Protein AF-A0A0H5H782-F1 (afdb_monomer_lite)

Foldseek 3Di:
DDDDPDPPDDPPDPVVVVVVVVVLLVQQLVLVCVPPVPPDDDPVVVVCVPVDPPPCPPGHHDDPVSNVVVSVVVVVVVVVVVVVVVVVVVVVVVVVVVVVVDCPVVDDDPPVPPPPPDD

InterPro domains:
  IPR010534 Bacteriophage 933W, GpQ [PF06530] (20-79)

pLDDT: mean 76.68, std 16.88, range [41.66, 97.19]

Organism: Yersinia enterocolitica (NCBI:txid630)

Sequence (119 aa):
MSSINGNAAGSHSQKSQSLRDIQLVLARWGVWARYSSGLDYSSIAAGFKGLLVDTSKSKVSCCDDDGLVVDGGVARQLESERRLRYEAEDRLKRFTLATASDNCAASRMPESGIDILRE

Radius of gyration: 27.62 Å; chains: 1; bounding box: 59×52×75 Å

Structure (mmCIF, N/CA/C/O backbone):
data_AF-A0A0H5H782-F1
#
_entry.id   AF-A0A0H5H782-F1
#
loop_
_atom_site.group_PDB
_atom_site.id
_atom_site.type_symbol
_atom_site.label_atom_id
_atom_site.label_alt_id
_atom_site.label_comp_id
_atom_site.label_asym_id
_atom_site.label_entity_id
_atom_site.label_seq_id
_atom_site.pdbx_PDB_ins_code
_atom_site.Cartn_x
_atom_site.Cartn_y
_atom_site.Cartn_z
_atom_site.occupancy
_atom_site.B_iso_or_equiv
_atom_site.auth_seq_id
_atom_site.auth_comp_id
_atom_site.auth_asym_id
_atom_site.auth_atom_id
_atom_site.pdbx_PDB_model_num
ATOM 1 N N . MET A 1 1 ? -31.259 -39.116 -37.380 1.00 41.66 1 MET A N 1
ATOM 2 C CA . MET A 1 1 ? -30.075 -39.538 -36.603 1.00 41.66 1 MET A CA 1
ATOM 3 C C . MET A 1 1 ? -29.514 -38.292 -35.946 1.00 41.66 1 MET A C 1
ATOM 5 O O . MET A 1 1 ? -29.137 -37.355 -36.631 1.00 41.66 1 MET A O 1
ATOM 9 N N . SER A 1 2 ? -29.647 -38.242 -34.630 1.00 41.91 2 SER A N 1
ATOM 10 C CA . SER A 1 2 ? -29.266 -37.169 -33.715 1.00 41.91 2 SER A CA 1
ATOM 11 C C . SER A 1 2 ? -27.750 -37.042 -33.570 1.00 41.91 2 SER A C 1
ATOM 13 O O . SER A 1 2 ? -27.104 -38.062 -33.367 1.00 41.91 2 SER A O 1
ATOM 15 N N . SER A 1 3 ? -27.224 -35.814 -33.549 1.00 46.09 3 SER A N 1
ATOM 16 C CA . SER A 1 3 ? -26.013 -35.485 -32.783 1.00 46.09 3 SER A CA 1
ATOM 17 C C . SER A 1 3 ? -26.064 -34.033 -32.317 1.00 46.09 3 SER A C 1
ATOM 19 O O . SER A 1 3 ? -25.907 -33.091 -33.089 1.00 46.09 3 SER A O 1
ATOM 21 N N . ILE A 1 4 ? -26.335 -33.892 -31.024 1.00 54.19 4 ILE A N 1
ATOM 22 C CA . ILE A 1 4 ? -26.227 -32.672 -30.234 1.00 54.19 4 ILE A CA 1
ATOM 23 C C . ILE A 1 4 ? -24.743 -32.531 -29.884 1.00 54.19 4 ILE A C 1
ATOM 25 O O . ILE A 1 4 ? -24.232 -33.328 -29.103 1.00 54.19 4 ILE A O 1
ATOM 29 N N . ASN A 1 5 ? -24.049 -31.535 -30.434 1.00 51.38 5 ASN A N 1
ATOM 30 C CA . ASN A 1 5 ? -22.726 -31.155 -29.935 1.00 51.38 5 ASN A CA 1
ATOM 31 C C . ASN A 1 5 ? -22.906 -30.081 -28.860 1.00 51.38 5 ASN A C 1
ATOM 33 O O . ASN A 1 5 ? -22.938 -28.885 -29.143 1.00 51.38 5 ASN A O 1
ATOM 37 N N . GLY A 1 6 ? -23.071 -30.534 -27.619 1.00 46.12 6 GLY A N 1
ATOM 38 C CA . GLY A 1 6 ? -22.984 -29.685 -26.440 1.00 46.12 6 GLY A CA 1
ATOM 39 C C . GLY A 1 6 ? -21.524 -29.474 -26.056 1.00 46.12 6 GLY A C 1
ATOM 40 O O . GLY A 1 6 ? -20.916 -30.354 -25.455 1.00 46.12 6 GLY A O 1
ATOM 41 N N . ASN A 1 7 ? -20.970 -28.299 -26.352 1.00 50.66 7 ASN A N 1
ATOM 42 C CA . ASN A 1 7 ? -19.732 -27.848 -25.718 1.00 50.66 7 ASN A CA 1
ATOM 43 C C . ASN A 1 7 ? -20.088 -27.146 -24.403 1.00 50.66 7 ASN A C 1
ATOM 45 O O . ASN A 1 7 ? -20.262 -25.930 -24.355 1.00 50.66 7 ASN A O 1
ATOM 49 N N . ALA A 1 8 ? -20.205 -27.926 -23.328 1.00 49.62 8 ALA A N 1
ATOM 50 C CA . ALA A 1 8 ? -20.192 -27.403 -21.969 1.00 49.62 8 ALA A CA 1
ATOM 51 C C . ALA A 1 8 ? -18.744 -27.034 -21.604 1.00 49.62 8 ALA A C 1
ATOM 53 O O . ALA A 1 8 ? -17.969 -27.867 -21.137 1.00 49.62 8 ALA A O 1
ATOM 54 N N . ALA A 1 9 ? -18.358 -25.785 -21.868 1.00 51.41 9 ALA A N 1
ATOM 55 C CA . ALA A 1 9 ? -17.116 -25.223 -21.350 1.00 51.41 9 ALA A CA 1
ATOM 56 C C . ALA A 1 9 ? -17.236 -25.089 -19.822 1.00 51.41 9 ALA A C 1
ATOM 58 O O . ALA A 1 9 ? -18.114 -24.394 -19.312 1.00 51.41 9 ALA A O 1
ATOM 59 N N . GLY A 1 10 ? -16.380 -25.815 -19.102 1.00 47.62 10 GLY A N 1
ATOM 60 C CA . GLY A 1 10 ? -16.399 -25.923 -17.648 1.00 47.62 10 GLY A CA 1
ATOM 61 C C . GLY A 1 10 ? -16.199 -24.585 -16.936 1.00 47.62 10 GLY A C 1
ATOM 62 O O . GLY A 1 10 ? -15.195 -23.903 -17.114 1.00 47.62 10 GLY A O 1
ATOM 63 N N . SER A 1 11 ? -17.140 -24.252 -16.055 1.00 54.78 11 SER A N 1
ATOM 64 C CA . SER A 1 11 ? -17.117 -23.102 -15.148 1.00 54.78 11 SER A CA 1
ATOM 65 C C . SER A 1 11 ? -16.385 -23.411 -13.831 1.00 54.78 11 SER A C 1
ATOM 67 O O . SER A 1 11 ? -16.859 -23.089 -12.739 1.00 54.78 11 SER A O 1
ATOM 69 N N . HIS A 1 12 ? -15.232 -24.071 -13.902 1.00 51.00 12 HIS A N 1
ATOM 70 C CA . HIS A 1 12 ? -14.394 -24.346 -12.737 1.00 51.00 12 HIS A CA 1
ATOM 71 C C . HIS A 1 12 ? -13.004 -23.756 -12.975 1.00 51.00 12 HIS A C 1
ATOM 73 O O . HIS A 1 12 ? -12.339 -24.143 -13.926 1.00 51.00 12 HIS A O 1
ATOM 79 N N . SER A 1 13 ? -12.583 -22.835 -12.091 1.00 57.34 13 SER A N 1
ATOM 80 C CA . SER A 1 13 ? -11.220 -22.270 -11.949 1.00 57.34 13 SER A CA 1
ATOM 81 C C . SER A 1 13 ? -11.028 -20.760 -12.214 1.00 57.34 13 SER A C 1
ATOM 83 O O . SER A 1 13 ? -9.902 -20.325 -12.430 1.00 57.34 13 SER A O 1
ATOM 85 N N . GLN A 1 14 ? -12.057 -19.909 -12.110 1.00 55.44 14 GLN A N 1
ATOM 86 C CA . GLN A 1 14 ? -11.849 -18.443 -12.174 1.00 55.44 14 GLN A CA 1
ATOM 87 C C . GLN A 1 14 ? -11.222 -17.848 -10.891 1.00 55.44 14 GLN A C 1
ATOM 89 O O . GLN A 1 14 ? -10.476 -16.874 -10.954 1.00 55.44 14 GLN A O 1
ATOM 94 N N . LYS A 1 15 ? -11.472 -18.443 -9.712 1.00 60.50 15 LYS A N 1
ATOM 95 C CA . LYS A 1 15 ? -11.020 -17.903 -8.409 1.00 60.50 15 LYS A CA 1
ATOM 96 C C . LYS A 1 15 ? -9.513 -18.070 -8.147 1.00 60.50 15 LYS A C 1
ATOM 98 O O . LYS A 1 15 ? -8.935 -17.307 -7.384 1.00 60.50 15 LYS A O 1
ATOM 103 N N . SER A 1 16 ? -8.875 -19.073 -8.750 1.00 61.72 16 SER A N 1
ATOM 104 C CA . SER A 1 16 ? -7.419 -19.279 -8.670 1.00 61.72 16 SER A CA 1
ATOM 105 C C . SER A 1 16 ? -6.664 -18.455 -9.714 1.00 61.72 16 SER A C 1
ATOM 107 O O . SER A 1 16 ? -5.543 -18.026 -9.448 1.00 61.72 16 SER A O 1
ATOM 109 N N . GLN A 1 17 ? -7.286 -18.195 -10.870 1.00 70.00 17 GLN A N 1
ATOM 110 C CA . GLN A 1 17 ? -6.749 -17.303 -11.898 1.00 70.00 17 GLN A CA 1
ATOM 111 C C . GLN A 1 17 ? -6.668 -15.864 -11.375 1.00 70.00 17 GLN A C 1
ATOM 113 O O . GLN A 1 17 ? -5.590 -15.284 -11.406 1.00 70.00 17 GLN A O 1
ATOM 118 N N . SER A 1 18 ? -7.718 -15.352 -10.723 1.00 72.25 18 SER A N 1
ATOM 119 C CA . SER A 1 18 ? -7.710 -13.982 -10.183 1.00 72.25 18 SER A CA 1
ATOM 120 C C . SER A 1 18 ? -6.610 -13.720 -9.142 1.00 72.25 18 SER A C 1
ATOM 122 O O . SER A 1 18 ? -6.023 -12.639 -9.118 1.00 72.25 18 SER A O 1
ATOM 124 N N . LEU A 1 19 ? -6.281 -14.712 -8.304 1.00 76.25 19 LEU A N 1
ATOM 125 C CA . LEU A 1 19 ? -5.180 -14.611 -7.338 1.00 76.25 19 LEU A CA 1
ATOM 126 C C . LEU A 1 19 ? -3.798 -14.664 -8.007 1.00 76.25 19 LEU A C 1
ATOM 128 O O . LEU A 1 19 ? -2.865 -14.007 -7.548 1.00 76.25 19 LEU A O 1
ATOM 132 N N . ARG A 1 20 ? -3.657 -15.421 -9.098 1.00 85.19 20 ARG A N 1
ATOM 133 C CA . ARG A 1 20 ? -2.423 -15.463 -9.900 1.00 85.19 20 ARG A CA 1
ATOM 134 C C . ARG A 1 20 ? -2.227 -14.166 -10.687 1.00 85.19 20 ARG A C 1
ATOM 136 O O . ARG A 1 20 ? -1.096 -13.700 -10.810 1.00 85.19 20 ARG A O 1
ATOM 143 N N . ASP A 1 21 ? -3.318 -13.562 -11.142 1.00 89.62 21 ASP A N 1
ATOM 144 C CA . ASP A 1 21 ? -3.304 -12.313 -11.899 1.00 89.62 21 ASP A CA 1
ATOM 145 C C . ASP A 1 21 ? -2.926 -11.125 -11.0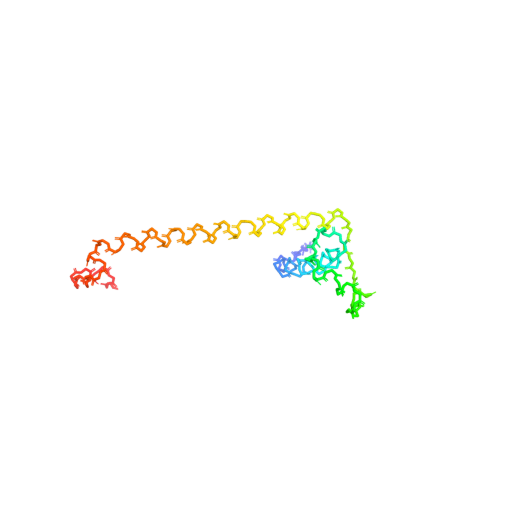10 1.00 89.62 21 ASP A C 1
ATOM 147 O O . ASP A 1 21 ? -2.040 -10.352 -11.372 1.00 89.62 21 ASP A O 1
ATOM 151 N N . ILE A 1 22 ? -3.494 -11.014 -9.799 1.00 92.50 22 ILE A N 1
ATOM 152 C CA . ILE A 1 22 ? -3.107 -9.937 -8.871 1.00 92.50 22 ILE A CA 1
ATOM 153 C C . ILE A 1 22 ? -1.645 -10.063 -8.434 1.00 92.50 22 ILE A C 1
ATOM 155 O O . ILE A 1 22 ? -0.946 -9.057 -8.345 1.00 92.50 22 ILE A O 1
ATOM 159 N N . GLN A 1 23 ? -1.143 -11.284 -8.217 1.00 93.12 23 GLN A N 1
ATOM 160 C CA . GLN A 1 23 ? 0.272 -11.505 -7.908 1.00 93.12 23 GLN A CA 1
ATOM 161 C C . GLN A 1 23 ? 1.177 -10.991 -9.032 1.00 93.12 23 GLN A C 1
ATOM 163 O O . GLN A 1 23 ? 2.194 -10.354 -8.759 1.00 93.12 23 GLN A O 1
ATOM 168 N N . LEU A 1 24 ? 0.798 -11.231 -10.289 1.00 92.88 24 LEU A N 1
ATOM 169 C CA . LEU A 1 24 ? 1.534 -10.738 -11.448 1.00 92.88 24 LEU A CA 1
ATOM 170 C C . LEU A 1 24 ? 1.467 -9.210 -11.567 1.00 92.88 24 LEU A C 1
ATOM 172 O O . LEU A 1 24 ? 2.495 -8.576 -11.805 1.00 92.88 24 LEU A O 1
ATOM 176 N N . VAL A 1 25 ? 0.283 -8.622 -11.381 1.00 94.38 25 VAL A N 1
ATOM 177 C CA . VAL A 1 25 ? 0.083 -7.164 -11.403 1.00 94.38 25 VAL A CA 1
ATOM 178 C C . VAL A 1 25 ? 0.941 -6.496 -10.332 1.00 94.38 25 VAL A C 1
ATOM 180 O O . VAL A 1 25 ? 1.705 -5.587 -10.644 1.00 94.38 25 VAL A O 1
ATOM 183 N N . LEU A 1 26 ? 0.904 -6.998 -9.096 1.00 94.38 26 LEU A N 1
ATOM 184 C CA . LEU A 1 26 ? 1.708 -6.471 -7.992 1.00 94.38 26 LEU A CA 1
ATOM 185 C C . LEU A 1 26 ? 3.211 -6.674 -8.213 1.00 94.38 26 LEU A C 1
ATOM 187 O O . LEU A 1 26 ? 4.001 -5.803 -7.853 1.00 94.38 26 LEU A O 1
ATOM 191 N N . ALA A 1 27 ? 3.624 -7.781 -8.838 1.00 92.62 27 ALA A N 1
ATOM 192 C CA . ALA A 1 27 ? 5.025 -8.007 -9.181 1.00 92.62 27 ALA A CA 1
ATOM 193 C C . ALA A 1 27 ? 5.542 -6.982 -10.205 1.00 92.62 27 ALA A C 1
ATOM 195 O O . ALA A 1 27 ? 6.640 -6.456 -10.033 1.00 92.62 27 ALA A O 1
ATOM 196 N N . ARG A 1 28 ? 4.753 -6.672 -11.244 1.00 93.56 28 ARG A N 1
ATOM 197 C CA . ARG A 1 28 ? 5.103 -5.662 -12.260 1.00 93.56 28 ARG A CA 1
ATOM 198 C C . ARG A 1 28 ? 5.052 -4.243 -11.700 1.00 93.56 28 ARG A C 1
ATOM 200 O O . ARG A 1 28 ? 5.974 -3.464 -11.939 1.00 93.56 28 ARG A O 1
ATOM 207 N N . TRP A 1 29 ? 4.024 -3.940 -10.907 1.00 94.81 29 TRP A N 1
ATOM 208 C CA . TRP A 1 29 ? 3.891 -2.663 -10.210 1.00 94.81 29 TRP A CA 1
ATOM 209 C C . TRP A 1 29 ? 5.054 -2.418 -9.245 1.00 94.81 29 TRP A C 1
ATOM 211 O O . TRP A 1 29 ? 5.592 -1.322 -9.216 1.00 94.81 29 TRP A O 1
ATOM 221 N N . GLY A 1 30 ? 5.527 -3.436 -8.519 1.00 91.56 30 GLY A N 1
ATOM 222 C CA . GLY A 1 30 ? 6.674 -3.288 -7.618 1.00 91.56 30 GLY A CA 1
ATOM 223 C C . GLY A 1 30 ? 7.981 -2.905 -8.327 1.00 91.56 30 GLY A C 1
ATOM 224 O O . GLY A 1 30 ? 8.807 -2.197 -7.750 1.00 91.56 30 GLY A O 1
ATOM 225 N N . VAL A 1 31 ? 8.173 -3.337 -9.581 1.00 91.81 31 VAL A N 1
ATOM 226 C CA . VAL A 1 31 ? 9.310 -2.895 -10.410 1.00 91.81 31 VAL A CA 1
ATOM 227 C C . VAL A 1 31 ? 9.119 -1.442 -10.841 1.00 91.81 31 VAL A C 1
ATOM 229 O O . VAL A 1 31 ? 10.055 -0.659 -10.713 1.00 91.81 31 VAL A O 1
ATOM 232 N N . TRP A 1 32 ? 7.916 -1.077 -11.290 1.00 92.19 32 TRP A N 1
ATOM 233 C CA . TRP A 1 32 ? 7.575 0.290 -11.694 1.00 92.19 32 TRP A CA 1
ATOM 234 C C . TRP A 1 32 ? 7.720 1.295 -10.541 1.00 92.19 32 TRP A C 1
ATOM 236 O O . TRP A 1 32 ? 8.399 2.315 -10.664 1.00 92.19 32 TRP A O 1
ATOM 246 N N . ALA A 1 33 ? 7.155 0.966 -9.378 1.00 90.69 33 ALA A N 1
ATOM 247 C CA . ALA A 1 33 ? 7.081 1.848 -8.221 1.00 90.69 33 ALA A CA 1
ATOM 248 C C . ALA A 1 33 ? 8.465 2.290 -7.727 1.00 90.69 33 ALA A C 1
ATOM 250 O O . ALA A 1 33 ? 8.661 3.448 -7.378 1.00 90.69 33 ALA A O 1
ATOM 251 N N . ARG A 1 34 ? 9.475 1.413 -7.798 1.00 83.31 34 ARG A N 1
ATOM 252 C CA . ARG A 1 34 ? 10.864 1.752 -7.439 1.00 83.31 34 ARG A CA 1
ATOM 253 C C . ARG A 1 34 ? 11.384 3.016 -8.136 1.00 83.31 34 ARG A C 1
ATOM 255 O O . ARG A 1 34 ? 12.210 3.722 -7.558 1.00 83.31 34 ARG A O 1
ATOM 262 N N . TYR A 1 35 ? 10.970 3.247 -9.379 1.00 80.25 35 TYR A N 1
ATOM 263 C CA . TYR A 1 35 ? 11.482 4.337 -10.208 1.00 80.25 35 TYR A CA 1
ATOM 264 C C . TYR A 1 35 ? 10.474 5.476 -10.367 1.00 80.25 35 TYR A C 1
ATOM 266 O O . TYR A 1 35 ? 10.900 6.618 -10.527 1.00 80.25 35 TYR A O 1
ATOM 274 N N . SER A 1 36 ? 9.176 5.174 -10.280 1.00 79.94 36 SER A N 1
ATOM 275 C CA . SER A 1 36 ? 8.119 6.085 -10.726 1.00 79.94 36 SER A CA 1
ATOM 276 C C . SER A 1 36 ? 7.058 6.423 -9.674 1.00 79.94 36 SER A C 1
ATOM 278 O O . SER A 1 36 ? 6.299 7.360 -9.897 1.00 79.94 36 SER A O 1
ATOM 280 N N . SER A 1 37 ? 6.991 5.751 -8.513 1.00 73.12 37 SER A N 1
ATOM 281 C CA . SER A 1 37 ? 5.910 6.007 -7.536 1.00 73.12 37 SER A CA 1
ATOM 282 C C . SER A 1 37 ? 6.079 7.291 -6.713 1.00 73.12 37 SER A C 1
ATOM 284 O O . SER A 1 37 ? 5.321 7.514 -5.775 1.00 73.12 37 SER A O 1
ATOM 286 N N . GLY A 1 38 ? 7.102 8.112 -6.987 1.00 71.12 38 GLY A N 1
ATOM 287 C CA . GLY A 1 38 ? 7.345 9.352 -6.238 1.00 71.12 38 GLY A CA 1
ATOM 288 C C . GLY A 1 38 ? 7.585 9.137 -4.738 1.00 71.12 38 GLY A C 1
ATOM 289 O O . GLY A 1 38 ? 7.382 10.052 -3.946 1.00 71.12 38 GLY A O 1
ATOM 290 N N . LEU A 1 39 ? 7.983 7.924 -4.328 1.00 67.88 39 LEU A N 1
ATOM 291 C CA . LEU A 1 39 ? 8.359 7.642 -2.946 1.00 67.88 39 LEU A CA 1
ATOM 292 C C . LEU A 1 39 ? 9.687 8.339 -2.654 1.00 67.88 39 LEU A C 1
ATOM 294 O O . LEU A 1 39 ? 10.767 7.815 -2.943 1.00 67.88 39 LEU A O 1
ATOM 298 N N . ASP A 1 40 ? 9.593 9.527 -2.072 1.00 66.12 40 ASP A N 1
ATOM 299 C CA . ASP A 1 40 ? 10.748 10.242 -1.557 1.00 66.12 40 ASP A CA 1
ATOM 300 C C . ASP A 1 40 ? 11.310 9.465 -0.363 1.00 66.12 40 ASP A C 1
ATOM 302 O O . ASP A 1 40 ? 10.769 9.460 0.747 1.00 66.12 40 ASP A O 1
ATOM 306 N N . TYR A 1 41 ? 12.408 8.749 -0.601 1.00 64.69 41 TYR A N 1
ATOM 307 C CA . TYR A 1 41 ? 13.205 8.173 0.472 1.00 64.69 41 TYR A CA 1
ATOM 308 C C . TYR A 1 41 ? 13.674 9.300 1.397 1.00 64.69 41 TYR A C 1
ATOM 310 O O . TYR A 1 41 ? 14.054 10.377 0.933 1.00 64.69 41 TYR A O 1
ATOM 318 N N . SER A 1 42 ? 13.705 9.046 2.709 1.00 73.19 42 SER A N 1
ATOM 319 C CA . SER A 1 42 ? 14.339 9.981 3.641 1.00 73.19 42 SER A CA 1
ATOM 320 C C . SER A 1 42 ? 15.763 10.303 3.170 1.00 73.19 42 SER A C 1
ATOM 322 O O . SER A 1 42 ? 16.423 9.470 2.544 1.00 73.19 42 SER A O 1
ATOM 324 N N . SER A 1 43 ? 16.266 11.499 3.475 1.00 73.75 43 SER A N 1
ATOM 325 C CA . SER A 1 43 ? 17.595 11.948 3.026 1.00 73.75 43 SER A CA 1
ATOM 326 C C . SER A 1 43 ? 18.717 10.955 3.367 1.00 73.75 43 SER A C 1
ATOM 328 O O . SER A 1 43 ? 19.627 10.744 2.568 1.00 73.75 43 SER A O 1
ATOM 330 N N . ILE A 1 44 ? 18.609 10.279 4.514 1.00 75.81 44 ILE A N 1
ATOM 331 C CA . ILE A 1 44 ? 19.526 9.216 4.945 1.00 75.81 44 ILE A CA 1
ATOM 332 C C . ILE A 1 44 ? 19.444 8.001 4.007 1.00 75.81 44 ILE A C 1
ATOM 334 O O . ILE A 1 44 ? 20.473 7.460 3.611 1.00 75.81 44 ILE A O 1
ATOM 338 N N . ALA A 1 45 ? 18.239 7.583 3.613 1.00 70.50 45 ALA A N 1
ATOM 339 C CA . ALA A 1 45 ? 18.031 6.457 2.705 1.00 70.50 45 ALA A CA 1
ATOM 340 C C . ALA A 1 45 ? 18.416 6.784 1.247 1.00 70.50 45 ALA A C 1
ATOM 342 O O . ALA A 1 45 ? 18.887 5.901 0.528 1.00 70.50 45 ALA A O 1
ATOM 343 N N . ALA A 1 46 ? 18.305 8.047 0.821 1.00 69.88 46 ALA A N 1
ATOM 344 C CA . ALA A 1 46 ? 18.743 8.488 -0.504 1.00 69.88 46 ALA A CA 1
ATOM 345 C C . ALA A 1 46 ? 20.257 8.286 -0.729 1.00 69.88 46 ALA A C 1
ATOM 347 O O . ALA A 1 46 ? 20.666 7.942 -1.837 1.00 69.88 46 ALA A O 1
ATOM 348 N N . GLY A 1 47 ? 21.080 8.401 0.324 1.00 71.19 47 GLY A N 1
ATOM 349 C CA . GLY A 1 47 ? 22.531 8.163 0.270 1.00 71.19 47 GLY A CA 1
ATOM 350 C C . GLY A 1 47 ? 22.943 6.718 -0.053 1.00 71.19 47 GLY A C 1
ATOM 351 O O . GLY A 1 47 ? 24.089 6.479 -0.424 1.00 71.19 47 GLY A O 1
ATOM 352 N N . PHE A 1 48 ? 22.018 5.755 0.029 1.00 73.12 48 PHE A N 1
ATOM 353 C CA . PHE A 1 48 ? 22.257 4.348 -0.325 1.00 73.12 48 PHE A CA 1
ATOM 354 C C . PHE A 1 48 ? 21.765 3.982 -1.738 1.00 73.12 48 PHE A C 1
ATOM 356 O O . PHE A 1 48 ? 21.916 2.831 -2.166 1.00 73.12 48 PHE A O 1
ATOM 363 N N . LYS A 1 49 ? 21.192 4.940 -2.487 1.00 68.38 49 LYS A N 1
ATOM 364 C CA . LYS A 1 49 ? 20.653 4.748 -3.844 1.00 68.38 49 LYS A CA 1
ATOM 365 C C . LYS A 1 49 ? 21.793 4.488 -4.841 1.00 68.38 49 LYS A C 1
ATOM 367 O O . LYS A 1 49 ? 22.322 5.406 -5.453 1.00 68.38 49 LYS A O 1
ATOM 372 N N . GLY A 1 50 ? 22.180 3.219 -4.982 1.00 68.94 50 GLY A N 1
ATOM 373 C CA . GLY A 1 50 ? 23.234 2.758 -5.899 1.00 68.94 50 GLY A CA 1
ATOM 374 C C . GLY A 1 50 ? 24.250 1.790 -5.285 1.00 68.94 50 GLY A C 1
ATOM 375 O O . GLY A 1 50 ? 25.008 1.172 -6.026 1.00 68.94 50 GLY A O 1
ATOM 376 N N . LEU A 1 51 ? 24.248 1.613 -3.957 1.00 77.62 51 LEU A N 1
ATOM 377 C CA . LEU A 1 51 ? 25.125 0.645 -3.278 1.00 77.62 51 LEU A CA 1
ATOM 378 C C . LEU A 1 51 ? 24.587 -0.791 -3.334 1.00 77.62 51 LEU A C 1
ATOM 380 O O . LEU A 1 51 ? 25.352 -1.750 -3.266 1.00 77.62 51 LEU A O 1
ATOM 384 N N . LEU A 1 52 ? 23.269 -0.952 -3.458 1.00 74.44 52 LEU A N 1
ATOM 385 C CA . LEU A 1 52 ? 22.645 -2.262 -3.599 1.00 74.44 52 LEU A CA 1
ATOM 386 C C . LEU A 1 52 ? 22.667 -2.691 -5.066 1.00 74.44 52 LEU A C 1
ATOM 388 O O . LEU A 1 52 ? 22.244 -1.940 -5.946 1.00 74.44 52 LEU A O 1
ATOM 392 N N . VAL A 1 53 ? 23.130 -3.918 -5.321 1.00 74.25 53 VAL A N 1
ATOM 393 C CA . VAL A 1 53 ? 23.096 -4.525 -6.657 1.00 74.25 53 VAL A CA 1
ATOM 394 C C . VAL A 1 53 ? 21.664 -4.501 -7.179 1.00 74.25 53 VAL A C 1
ATOM 396 O O . VAL A 1 53 ? 20.744 -5.010 -6.533 1.00 74.25 53 VAL A O 1
ATOM 399 N N . ASP A 1 54 ? 21.479 -3.942 -8.373 1.00 69.88 54 ASP A N 1
ATOM 400 C CA . ASP A 1 54 ? 20.181 -3.960 -9.026 1.00 69.88 54 ASP A CA 1
ATOM 401 C C . ASP A 1 54 ? 19.839 -5.380 -9.498 1.00 69.88 54 ASP A C 1
ATOM 403 O O . ASP A 1 54 ? 20.248 -5.840 -10.565 1.00 69.88 54 ASP A O 1
ATOM 407 N N . THR A 1 55 ? 19.067 -6.083 -8.674 1.00 69.50 55 THR A N 1
ATOM 408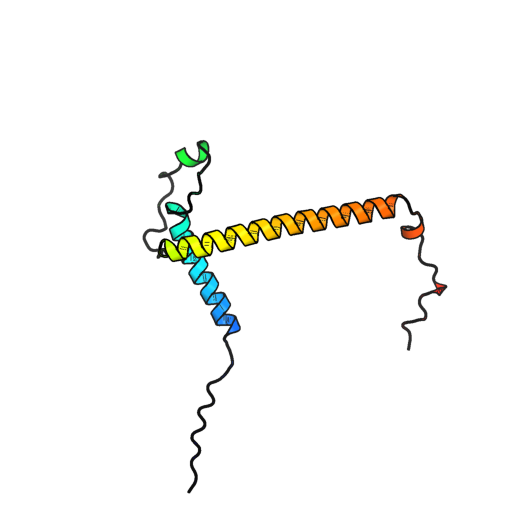 C CA . THR A 1 55 ? 18.542 -7.427 -8.950 1.00 69.50 55 THR A CA 1
ATOM 409 C C . THR A 1 55 ? 17.298 -7.411 -9.850 1.00 69.50 55 THR A C 1
ATOM 411 O O . THR A 1 55 ? 16.647 -8.448 -10.027 1.00 69.50 55 THR A O 1
ATOM 414 N N . SER A 1 56 ? 16.912 -6.246 -10.387 1.00 63.53 56 SER A N 1
ATOM 415 C CA . SER A 1 56 ? 15.703 -6.078 -11.203 1.00 63.53 56 SER A CA 1
ATOM 416 C C . SER A 1 56 ? 15.947 -6.078 -12.711 1.00 63.53 56 SER A C 1
ATOM 418 O O . SER A 1 56 ? 14.974 -6.122 -13.453 1.00 63.53 56 SER A O 1
ATOM 420 N N . LYS A 1 57 ? 17.204 -6.163 -13.175 1.00 64.19 57 LYS A N 1
ATOM 421 C CA . LYS A 1 57 ? 17.568 -6.172 -14.610 1.00 64.19 57 LYS A CA 1
ATOM 422 C C . LYS A 1 57 ? 16.837 -7.220 -15.470 1.00 64.19 57 LYS A C 1
ATOM 424 O O . LYS A 1 57 ? 16.841 -7.100 -16.687 1.00 64.19 57 LYS A O 1
ATOM 429 N N . SER A 1 58 ? 16.227 -8.241 -14.863 1.00 69.00 58 SER A N 1
ATOM 430 C CA . SER A 1 58 ? 15.428 -9.271 -15.542 1.00 69.00 58 SER A CA 1
ATOM 431 C C . SER A 1 58 ? 13.923 -9.236 -15.235 1.00 69.00 58 SER A C 1
ATOM 433 O O . SER A 1 58 ? 13.180 -10.049 -15.781 1.00 69.00 58 SER A O 1
ATOM 435 N N . LYS A 1 59 ? 13.448 -8.343 -14.354 1.00 80.75 59 LYS A N 1
ATOM 436 C CA . LYS A 1 59 ? 12.033 -8.268 -13.959 1.00 80.75 59 LYS A CA 1
ATOM 437 C C . LYS A 1 59 ? 11.302 -7.218 -14.799 1.00 80.75 59 LYS A C 1
ATOM 439 O O . LYS A 1 59 ? 11.787 -6.107 -14.971 1.00 80.75 59 LYS A O 1
ATOM 444 N N . VAL A 1 60 ? 10.126 -7.575 -15.311 1.00 88.75 60 VAL A N 1
ATOM 445 C CA . VAL A 1 60 ? 9.318 -6.716 -16.192 1.00 88.75 60 VAL A CA 1
ATOM 446 C C . VAL A 1 60 ? 8.507 -5.712 -15.366 1.00 88.75 60 VAL A C 1
ATOM 448 O O . VAL A 1 60 ? 7.805 -6.112 -14.439 1.00 88.75 60 VAL A O 1
ATOM 451 N N . SER A 1 61 ? 8.586 -4.431 -15.730 1.00 92.00 61 SER A N 1
ATOM 452 C CA . SER A 1 61 ? 7.752 -3.340 -15.199 1.00 92.00 61 SER A CA 1
ATOM 453 C C . SER A 1 61 ? 6.412 -3.240 -15.937 1.00 92.00 61 SER A C 1
ATOM 455 O O . SER A 1 61 ? 6.311 -3.658 -17.091 1.00 92.00 61 SER A O 1
ATOM 457 N N . CYS A 1 62 ? 5.389 -2.661 -15.301 1.00 92.38 62 CYS A N 1
ATOM 458 C CA . CYS A 1 62 ? 4.214 -2.135 -16.011 1.00 92.38 62 CYS A CA 1
ATOM 459 C C . CYS A 1 62 ? 4.505 -0.744 -16.613 1.00 92.38 62 CYS A C 1
ATOM 461 O O . CYS A 1 62 ? 5.580 -0.183 -16.370 1.00 92.38 62 CYS A O 1
ATOM 463 N N . CYS A 1 63 ? 3.575 -0.219 -17.421 1.00 93.94 63 CYS A N 1
ATOM 464 C CA . CYS A 1 63 ? 3.627 1.158 -17.922 1.00 93.94 63 CYS A CA 1
ATOM 465 C C . CYS A 1 63 ? 3.189 2.165 -16.843 1.00 93.94 63 CYS A C 1
ATOM 467 O O . CYS A 1 63 ? 2.693 1.768 -15.786 1.00 93.94 63 CYS A O 1
ATOM 469 N N . ASP A 1 64 ? 3.364 3.459 -17.121 1.00 93.00 64 ASP A N 1
ATOM 470 C CA . ASP A 1 64 ? 3.038 4.537 -16.179 1.00 93.00 64 ASP A CA 1
ATOM 471 C C . ASP A 1 64 ? 1.544 4.617 -15.853 1.00 93.00 64 ASP A C 1
ATOM 473 O O . ASP A 1 64 ? 1.192 4.723 -14.681 1.00 93.00 64 ASP A O 1
ATOM 477 N N . ASP A 1 65 ? 0.668 4.486 -16.852 1.00 95.44 65 ASP A N 1
ATOM 478 C CA . ASP A 1 65 ? -0.785 4.529 -16.640 1.00 95.44 65 ASP A CA 1
ATOM 479 C C . ASP A 1 65 ? -1.258 3.385 -15.725 1.00 95.44 65 ASP A C 1
ATOM 481 O O . ASP A 1 65 ? -1.937 3.621 -14.723 1.00 95.44 65 ASP A O 1
ATOM 485 N N . ASP A 1 66 ? -0.837 2.147 -16.015 1.00 94.31 66 ASP A N 1
ATOM 486 C CA . ASP A 1 66 ? -1.126 0.978 -15.172 1.00 94.31 66 ASP A CA 1
ATOM 487 C C . ASP A 1 66 ? -0.521 1.143 -13.770 1.00 94.31 66 ASP A C 1
ATOM 489 O O . ASP A 1 66 ? -1.141 0.796 -12.760 1.00 94.31 66 ASP A O 1
ATOM 493 N N . GLY A 1 67 ? 0.695 1.689 -13.712 1.00 93.38 67 GLY A N 1
ATOM 494 C CA . GLY A 1 67 ? 1.425 1.961 -12.484 1.00 93.38 67 GLY A CA 1
ATOM 495 C C . GLY A 1 67 ? 0.656 2.891 -11.550 1.00 93.38 67 GLY A C 1
ATOM 496 O O . GLY A 1 67 ? 0.440 2.552 -10.385 1.00 93.38 67 GLY A O 1
ATOM 497 N N . LEU A 1 68 ? 0.174 4.015 -12.081 1.00 93.94 68 LEU A N 1
ATOM 498 C CA . LEU A 1 68 ? -0.604 5.015 -11.348 1.00 93.94 68 LEU A CA 1
ATOM 499 C C . LEU A 1 68 ? -1.962 4.479 -10.883 1.00 93.94 68 LEU A C 1
ATOM 501 O O . LEU A 1 68 ? -2.400 4.784 -9.771 1.00 93.94 68 LEU A O 1
ATOM 505 N N . VAL A 1 69 ? -2.632 3.657 -11.696 1.00 95.56 69 VAL A N 1
ATOM 506 C CA . VAL A 1 69 ? -3.916 3.043 -11.317 1.00 95.56 69 VAL A CA 1
ATOM 507 C C . VAL A 1 69 ? -3.746 2.114 -10.116 1.00 95.56 69 VAL A C 1
ATOM 509 O O . VAL A 1 69 ? -4.524 2.192 -9.156 1.00 95.56 69 VAL A O 1
ATOM 512 N N . VAL A 1 70 ? -2.730 1.246 -10.149 1.00 95.56 70 VAL A N 1
ATOM 513 C CA . VAL A 1 70 ? -2.444 0.325 -9.041 1.00 95.56 70 VAL A CA 1
ATOM 514 C C . VAL A 1 70 ? -1.982 1.099 -7.807 1.00 95.56 70 VAL A C 1
ATOM 516 O O . VAL A 1 70 ? -2.495 0.841 -6.718 1.00 95.56 70 VAL A O 1
ATOM 519 N N . ASP A 1 71 ? -1.097 2.085 -7.971 1.00 93.94 71 ASP A N 1
ATOM 520 C CA . ASP A 1 71 ? -0.590 2.922 -6.877 1.00 93.94 71 ASP A CA 1
ATOM 521 C C . ASP A 1 71 ? -1.726 3.650 -6.141 1.00 93.94 71 ASP A C 1
ATOM 523 O O . ASP A 1 71 ? -1.895 3.502 -4.927 1.00 93.94 71 ASP A O 1
ATOM 527 N N . GLY A 1 72 ? -2.611 4.319 -6.886 1.00 94.12 72 GLY A N 1
ATOM 528 C CA . GLY A 1 72 ? -3.785 4.976 -6.317 1.00 94.12 72 GLY A CA 1
ATOM 529 C C . GLY A 1 72 ? -4.747 3.996 -5.634 1.00 94.12 72 GLY A C 1
ATOM 530 O O . GLY A 1 72 ? -5.378 4.338 -4.631 1.00 94.12 72 GLY A O 1
ATOM 531 N N . GLY A 1 73 ? -4.868 2.768 -6.145 1.00 94.50 73 GLY A N 1
ATOM 532 C CA . GLY A 1 73 ? -5.632 1.697 -5.501 1.00 94.50 73 GLY A CA 1
ATOM 533 C C . GLY A 1 73 ? -5.047 1.284 -4.149 1.00 94.50 73 GLY A C 1
ATOM 534 O O . GLY A 1 73 ? -5.772 1.244 -3.151 1.00 94.50 73 GLY A O 1
ATOM 535 N N . VAL A 1 74 ? -3.738 1.032 -4.107 1.00 92.94 74 VAL A N 1
ATOM 536 C CA . VAL A 1 74 ? -3.000 0.665 -2.889 1.00 92.94 74 VAL A CA 1
ATOM 537 C C . VAL A 1 74 ? -3.075 1.784 -1.849 1.00 92.94 74 VAL A C 1
ATOM 539 O O . VAL A 1 74 ? -3.363 1.509 -0.683 1.00 92.94 74 VAL A O 1
ATOM 542 N N . ALA A 1 75 ? -2.910 3.044 -2.261 1.00 92.56 75 ALA A N 1
ATOM 543 C CA . ALA A 1 75 ? -3.007 4.203 -1.375 1.00 92.56 75 ALA A CA 1
ATOM 544 C C . ALA A 1 75 ? -4.389 4.310 -0.704 1.00 92.56 75 ALA A C 1
ATOM 546 O O . ALA A 1 75 ? -4.482 4.462 0.516 1.00 92.56 75 ALA A O 1
ATOM 547 N N . ARG A 1 76 ? -5.478 4.158 -1.474 1.00 96.06 76 ARG A N 1
ATOM 548 C CA . ARG A 1 76 ? -6.847 4.172 -0.923 1.00 96.06 76 ARG A CA 1
ATOM 549 C C . ARG A 1 76 ? -7.107 3.003 0.023 1.00 96.06 76 ARG A C 1
ATOM 551 O O . ARG A 1 76 ? -7.748 3.196 1.056 1.00 96.06 76 ARG A O 1
ATOM 558 N N . GLN A 1 77 ? -6.626 1.807 -0.317 1.00 95.81 77 GLN A N 1
ATOM 559 C CA . GLN A 1 77 ? -6.778 0.633 0.542 1.00 95.81 77 GLN A CA 1
ATOM 560 C C . GLN A 1 77 ? -6.068 0.845 1.882 1.00 95.81 77 GLN A C 1
ATOM 562 O O . GLN A 1 77 ? -6.651 0.576 2.930 1.00 95.81 77 GLN A O 1
ATOM 567 N N . LEU A 1 78 ? -4.840 1.370 1.856 1.00 94.56 78 LEU A N 1
ATOM 568 C CA . LEU A 1 78 ? -4.064 1.647 3.061 1.00 94.56 78 LEU A CA 1
ATOM 569 C C . LEU A 1 78 ? -4.743 2.691 3.956 1.00 94.56 78 LEU A C 1
ATOM 571 O O . LEU A 1 78 ? -4.793 2.515 5.172 1.00 94.56 78 LEU A O 1
ATOM 575 N N . GLU A 1 79 ? -5.300 3.751 3.369 1.00 95.44 79 GLU A N 1
ATOM 576 C CA . GLU A 1 79 ? -6.047 4.759 4.126 1.00 95.44 79 GLU A CA 1
ATOM 577 C C . GLU A 1 79 ? -7.326 4.173 4.742 1.00 95.44 79 GLU A C 1
ATOM 579 O O . GLU A 1 79 ? -7.636 4.426 5.906 1.00 95.44 79 GLU A O 1
ATOM 584 N N . SER A 1 80 ? -8.041 3.319 4.003 1.00 96.81 80 SER A N 1
ATOM 585 C CA . SER A 1 80 ? -9.203 2.607 4.540 1.00 96.81 80 SER A CA 1
ATOM 586 C C . SER A 1 80 ? -8.825 1.701 5.714 1.00 96.81 80 SER A C 1
ATOM 588 O O . SER A 1 80 ? -9.492 1.733 6.744 1.00 96.81 80 SER A O 1
ATOM 590 N N . GLU A 1 81 ? -7.746 0.925 5.590 1.00 97.19 81 GLU A N 1
ATOM 591 C CA . GLU A 1 81 ? -7.230 0.070 6.666 1.00 97.19 81 GLU A CA 1
ATOM 592 C C . GLU A 1 81 ? -6.843 0.881 7.903 1.00 97.19 81 GLU A C 1
ATOM 594 O O . GLU A 1 81 ? -7.187 0.518 9.028 1.00 97.19 81 GLU A O 1
ATOM 599 N N . ARG A 1 82 ? -6.159 2.011 7.706 1.00 96.38 82 ARG A N 1
ATOM 600 C CA . ARG A 1 82 ? -5.796 2.923 8.791 1.00 96.38 82 ARG A CA 1
ATOM 601 C C . ARG A 1 82 ? -7.045 3.448 9.505 1.00 96.38 82 ARG A C 1
ATOM 603 O O . ARG A 1 82 ? -7.112 3.387 10.732 1.00 96.38 82 ARG A O 1
ATOM 610 N N . ARG A 1 83 ? -8.054 3.896 8.753 1.00 96.56 83 ARG A N 1
ATOM 611 C CA . ARG A 1 83 ? -9.333 4.366 9.306 1.00 96.56 83 ARG A CA 1
ATOM 612 C C . ARG A 1 83 ? -10.050 3.273 10.099 1.00 96.56 83 ARG A C 1
ATOM 614 O O . ARG A 1 83 ? -10.485 3.534 11.216 1.00 96.56 83 ARG A O 1
ATOM 621 N N . LEU A 1 84 ? -10.138 2.057 9.555 1.00 96.38 84 LEU A N 1
ATOM 622 C CA . LEU A 1 84 ? -10.787 0.924 10.223 1.00 96.38 84 LEU A CA 1
ATOM 623 C C . LEU A 1 84 ? -10.080 0.538 11.526 1.00 96.38 84 LEU A C 1
ATOM 625 O O . LEU A 1 84 ? -10.745 0.236 12.515 1.00 96.38 84 LEU A O 1
ATOM 629 N N . ARG A 1 85 ? -8.743 0.587 11.558 1.00 95.00 85 ARG A N 1
ATOM 630 C CA . ARG A 1 85 ? -7.967 0.369 12.790 1.00 95.00 85 ARG A CA 1
ATOM 631 C C . ARG A 1 85 ? -8.303 1.412 13.851 1.00 95.00 85 ARG A C 1
ATOM 633 O O . ARG A 1 85 ? -8.599 1.035 14.980 1.00 95.00 85 ARG A O 1
ATOM 640 N N . TYR A 1 86 ? -8.336 2.694 13.484 1.00 95.19 86 TYR A N 1
ATOM 641 C CA . TYR A 1 86 ? -8.715 3.755 14.420 1.00 95.19 86 TYR A CA 1
ATOM 642 C C . TYR A 1 86 ? -10.147 3.605 14.932 1.00 95.19 86 TYR A C 1
ATOM 644 O O . TYR A 1 86 ? -10.385 3.758 16.128 1.00 95.19 86 TYR A O 1
ATOM 652 N N . GLU A 1 87 ? -11.096 3.262 14.062 1.00 96.56 87 GLU A N 1
ATOM 653 C CA . GLU A 1 87 ? -12.483 3.024 14.465 1.00 96.56 87 GLU A CA 1
ATOM 654 C C . GLU A 1 87 ? -12.599 1.828 15.421 1.00 96.56 87 GLU A C 1
ATOM 656 O O . GLU A 1 87 ? -13.308 1.899 16.425 1.00 96.56 87 GLU A O 1
ATOM 661 N N . ALA A 1 88 ? -11.880 0.735 15.154 1.00 96.12 88 ALA A N 1
ATOM 662 C CA . ALA A 1 88 ? -11.859 -0.434 16.028 1.00 96.12 88 ALA A CA 1
ATOM 663 C C . ALA A 1 88 ? -11.275 -0.106 17.412 1.00 96.12 88 ALA A C 1
ATOM 665 O O . ALA A 1 88 ? -11.846 -0.501 18.430 1.00 96.12 88 ALA A O 1
ATOM 666 N N . GLU A 1 89 ? -10.175 0.647 17.465 1.00 96.44 89 GLU A N 1
ATOM 667 C CA . GLU A 1 89 ? -9.574 1.109 18.721 1.00 96.44 89 GLU A CA 1
ATOM 668 C C . GLU A 1 89 ? -10.506 2.039 19.501 1.00 96.44 89 GLU A C 1
ATOM 670 O O . GLU A 1 89 ? -10.629 1.925 20.719 1.00 96.44 89 GLU A O 1
ATOM 675 N N . ASP A 1 90 ? -11.176 2.957 18.814 1.00 95.38 90 ASP A N 1
ATOM 676 C CA . ASP A 1 90 ? -12.136 3.884 19.404 1.00 95.38 90 ASP A CA 1
ATOM 677 C C . ASP A 1 90 ? -13.368 3.148 19.956 1.00 95.38 90 ASP A C 1
ATOM 679 O O . ASP A 1 90 ? -13.785 3.378 21.094 1.00 95.38 90 ASP A O 1
ATOM 683 N N . ARG A 1 91 ? -13.893 2.165 19.212 1.00 95.12 91 ARG A N 1
ATOM 684 C CA . ARG A 1 91 ? -14.933 1.253 19.709 1.00 95.12 91 ARG A CA 1
ATOM 685 C C . ARG A 1 91 ? -14.463 0.515 20.957 1.00 95.12 91 ARG A C 1
ATOM 687 O O . ARG A 1 91 ? -15.186 0.513 21.950 1.00 95.12 91 ARG A O 1
ATOM 694 N N . LEU A 1 92 ? -13.261 -0.062 20.935 1.00 93.69 92 LEU A N 1
ATOM 695 C CA . LEU A 1 92 ? -12.696 -0.772 22.083 1.00 93.69 92 LEU A CA 1
ATOM 696 C C . LEU A 1 92 ? -12.580 0.144 23.309 1.00 93.69 92 LEU A C 1
ATOM 698 O O . LEU A 1 92 ? -12.995 -0.244 24.396 1.00 93.69 92 LEU A O 1
ATOM 702 N N . LYS A 1 93 ? -12.100 1.381 23.136 1.00 94.06 93 LYS A N 1
ATOM 703 C CA . LYS A 1 93 ? -12.023 2.380 24.216 1.00 94.06 93 LYS A CA 1
ATOM 704 C C . LYS A 1 93 ? -13.398 2.687 24.809 1.00 94.06 93 LYS A C 1
ATOM 706 O O . LYS A 1 93 ? -13.525 2.713 26.032 1.00 94.06 93 LYS A O 1
ATOM 711 N N . ARG A 1 94 ? -14.429 2.878 23.974 1.00 91.06 94 ARG A N 1
ATOM 712 C CA . ARG A 1 94 ? -15.808 3.101 24.448 1.00 91.06 94 ARG A CA 1
ATOM 713 C C . ARG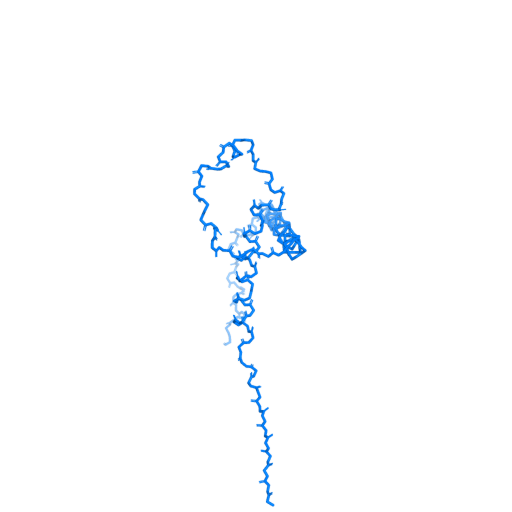 A 1 94 ? -16.341 1.917 25.249 1.00 91.06 94 ARG A C 1
ATOM 715 O O . ARG A 1 94 ? -16.918 2.134 26.310 1.00 91.06 94 ARG A O 1
ATOM 722 N N . PHE A 1 95 ? -16.129 0.689 24.771 1.00 90.00 95 PHE A N 1
ATOM 723 C CA . PHE A 1 95 ? -16.526 -0.512 25.509 1.00 90.00 95 PHE A CA 1
ATOM 724 C C . PHE A 1 95 ? -15.827 -0.584 26.868 1.00 90.00 95 PHE A C 1
ATOM 726 O O . PHE A 1 95 ? -16.498 -0.725 27.886 1.00 90.00 95 PHE A O 1
ATOM 733 N N . THR A 1 96 ? -14.506 -0.406 26.910 1.00 88.81 96 THR A N 1
ATOM 734 C CA . THR A 1 96 ? -13.745 -0.447 28.165 1.00 88.81 96 THR A CA 1
ATOM 735 C C . THR A 1 96 ? -14.216 0.616 29.160 1.00 88.81 96 THR A C 1
ATOM 737 O O . THR A 1 96 ? -14.448 0.290 30.322 1.00 88.81 96 THR A O 1
ATOM 740 N N . LEU A 1 97 ? -14.420 1.865 28.720 1.00 87.12 97 LEU A N 1
ATOM 741 C CA . LEU A 1 97 ? -14.924 2.938 29.587 1.00 87.12 97 LEU A CA 1
ATOM 742 C C . LEU A 1 97 ? -16.318 2.631 30.151 1.00 87.12 97 LEU A C 1
ATOM 744 O O . LEU A 1 97 ? -16.550 2.882 31.330 1.00 87.12 97 LEU A O 1
ATOM 748 N N . ALA A 1 98 ? -17.217 2.053 29.348 1.00 82.88 98 ALA A N 1
ATOM 749 C CA . ALA A 1 98 ? -18.536 1.635 29.822 1.00 82.88 98 ALA A CA 1
ATOM 750 C C . ALA A 1 98 ? -18.428 0.536 30.895 1.00 82.88 98 ALA A C 1
ATOM 752 O O . ALA A 1 98 ? -19.063 0.626 31.941 1.00 82.88 98 ALA A O 1
ATOM 753 N N . THR A 1 99 ? -17.559 -0.462 30.694 1.00 75.62 99 THR A N 1
ATOM 754 C CA . THR A 1 99 ? -17.363 -1.542 31.680 1.00 75.62 99 THR A CA 1
ATOM 755 C C . THR A 1 99 ? -16.659 -1.097 32.962 1.00 75.62 99 THR A C 1
ATOM 757 O O . THR A 1 99 ? -16.847 -1.720 34.001 1.00 75.62 99 THR A O 1
ATOM 760 N N . ALA A 1 100 ? -15.868 -0.020 32.917 1.00 73.50 100 ALA A N 1
ATOM 761 C CA . ALA A 1 100 ? -15.149 0.489 34.085 1.00 73.50 100 ALA A CA 1
ATOM 762 C C . ALA A 1 100 ? -16.081 1.105 35.145 1.00 73.50 100 ALA A C 1
ATOM 764 O O . ALA A 1 100 ? -15.690 1.204 36.305 1.00 73.50 100 ALA A O 1
ATOM 765 N N . SER A 1 101 ? -17.293 1.515 34.753 1.00 69.62 101 SER A N 1
ATOM 766 C CA . SER A 1 101 ? -18.286 2.113 35.654 1.00 69.62 101 SER A CA 1
ATOM 767 C C . SER A 1 101 ? -19.306 1.105 36.199 1.00 69.62 101 SER A C 1
ATOM 769 O O . SER A 1 101 ? -19.953 1.400 37.203 1.00 69.62 101 SER A O 1
ATOM 771 N N . ASP A 1 102 ? -19.449 -0.069 35.574 1.00 58.66 102 ASP A N 1
ATOM 772 C CA . ASP A 1 102 ? -20.514 -1.022 35.888 1.00 58.66 102 ASP A CA 1
ATOM 773 C C . ASP A 1 102 ? -19.954 -2.341 36.443 1.00 58.66 102 ASP A C 1
ATOM 775 O O . ASP A 1 102 ? -19.552 -3.249 35.713 1.00 58.66 102 ASP A O 1
ATOM 779 N N . ASN A 1 103 ? -20.044 -2.506 37.767 1.00 64.50 103 ASN A N 1
ATOM 780 C CA . ASN A 1 103 ? -19.723 -3.742 38.504 1.00 64.50 103 ASN A CA 1
ATOM 781 C C . ASN A 1 103 ? -20.547 -4.967 38.024 1.00 64.50 103 ASN A C 1
ATOM 783 O O . ASN A 1 103 ? -20.271 -6.107 38.403 1.00 64.50 103 ASN A O 1
ATOM 787 N N . CYS A 1 104 ? -21.574 -4.737 37.197 1.00 60.28 104 CYS A N 1
ATOM 788 C CA . CYS A 1 104 ? -22.430 -5.742 36.570 1.00 60.28 104 CYS A CA 1
ATOM 789 C C . CYS A 1 104 ? -21.648 -6.678 35.627 1.00 60.28 104 CYS A C 1
ATOM 791 O O . CYS A 1 104 ? -21.883 -7.881 35.645 1.00 60.28 104 CYS A O 1
ATOM 793 N N . ALA A 1 105 ? -20.657 -6.176 34.875 1.00 59.59 105 ALA A N 1
ATOM 794 C CA . ALA A 1 105 ? -19.885 -6.999 33.929 1.00 59.59 105 ALA A CA 1
ATOM 795 C C . ALA A 1 105 ? -18.888 -7.962 34.609 1.00 59.59 105 ALA A C 1
ATOM 797 O O . ALA A 1 105 ? -18.521 -8.984 34.033 1.00 59.59 105 ALA A O 1
ATOM 798 N N . ALA A 1 106 ? -18.462 -7.649 35.838 1.00 58.09 106 ALA A N 1
ATOM 799 C CA . ALA A 1 106 ? -17.640 -8.527 36.678 1.00 58.09 106 ALA A CA 1
ATOM 800 C C . ALA A 1 106 ? -18.484 -9.461 37.566 1.00 58.09 106 ALA A C 1
ATOM 802 O O . ALA A 1 106 ? -17.950 -10.382 38.189 1.00 58.09 106 ALA A O 1
ATOM 803 N N . SER A 1 107 ? -19.797 -9.229 37.640 1.00 61.12 107 SER A N 1
ATOM 804 C CA . SER A 1 107 ? -20.709 -10.085 38.389 1.00 61.12 107 SER A CA 1
ATOM 805 C C . SER A 1 107 ? -20.961 -11.364 37.590 1.00 61.12 107 SER A C 1
ATOM 807 O O . SER A 1 107 ? -21.344 -11.321 36.423 1.00 61.12 107 SER A O 1
ATOM 809 N N . ARG A 1 108 ? -20.735 -12.527 38.213 1.00 60.25 108 ARG A N 1
ATOM 810 C CA . ARG A 1 108 ? -21.087 -13.832 37.635 1.00 60.25 108 ARG A CA 1
ATOM 811 C C . ARG A 1 108 ? -22.577 -13.804 37.278 1.00 60.25 108 ARG A C 1
ATOM 813 O O . ARG A 1 108 ? -23.395 -13.579 38.167 1.00 60.25 108 ARG A O 1
ATOM 820 N N . MET A 1 109 ? -22.917 -14.011 36.000 1.00 60.25 1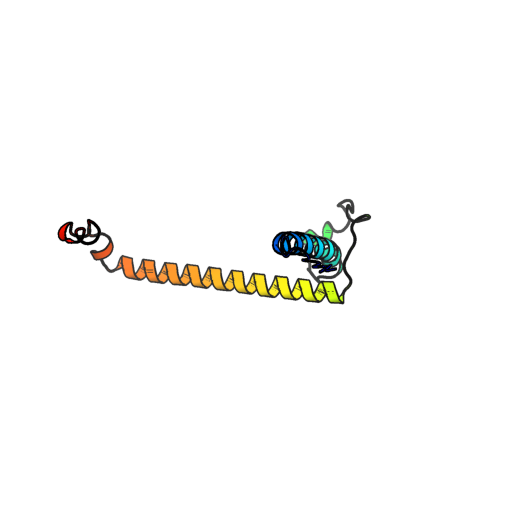09 MET A N 1
ATOM 821 C CA . MET A 1 109 ? -24.311 -14.176 35.568 1.00 60.25 109 MET A CA 1
ATOM 822 C C . MET A 1 109 ? -24.992 -15.200 36.494 1.00 60.25 109 MET A C 1
ATOM 824 O O . MET A 1 109 ? -24.413 -16.269 36.716 1.00 60.25 109 MET A O 1
ATOM 828 N N . PRO A 1 110 ? -26.163 -14.891 37.079 1.00 60.59 110 PRO A N 1
ATOM 829 C CA . PRO A 1 110 ? -26.85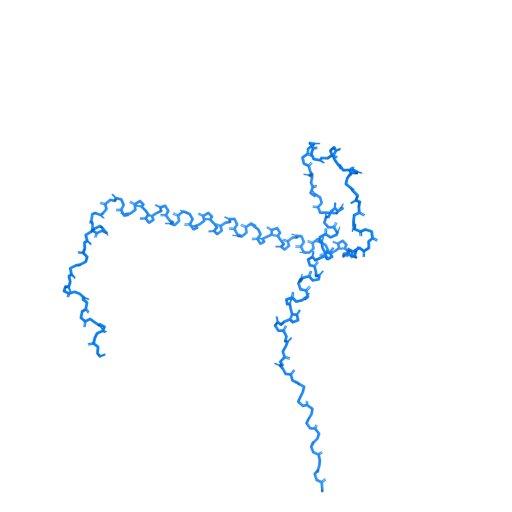7 -15.831 37.950 1.00 60.59 110 PRO A CA 1
ATOM 830 C C . PRO A 1 110 ? -27.183 -17.108 37.162 1.00 60.59 110 PRO A C 1
ATOM 832 O O . PRO A 1 110 ? -27.673 -17.036 36.036 1.00 60.59 110 PRO A O 1
ATOM 835 N N . GLU A 1 111 ? -26.901 -18.284 37.736 1.00 59.34 111 GLU A N 1
ATOM 836 C CA . GLU A 1 111 ? -27.040 -19.580 37.039 1.00 59.34 111 GLU A CA 1
ATOM 837 C C . GLU A 1 111 ? -28.484 -19.903 36.608 1.00 59.34 111 GLU A C 1
ATOM 839 O O . GLU A 1 111 ? -28.700 -20.799 35.800 1.00 59.34 111 GLU A O 1
ATOM 844 N N . SER A 1 112 ? -29.472 -19.122 37.052 1.00 59.31 112 SER A N 1
ATOM 845 C CA . SER A 1 112 ? -30.889 -19.262 36.702 1.00 59.31 112 SER A CA 1
ATOM 846 C C . SER A 1 112 ? -31.253 -18.862 35.259 1.00 59.31 112 SER A C 1
ATOM 848 O O . SER A 1 112 ? -32.435 -18.797 34.939 1.00 59.31 112 SER A O 1
ATOM 850 N N . GLY A 1 113 ? -30.281 -18.533 34.398 1.00 57.19 113 GLY A N 1
ATOM 851 C CA . GLY A 1 113 ? -30.503 -18.105 33.006 1.00 57.19 113 GLY A CA 1
ATOM 852 C C . GLY A 1 113 ? -30.031 -19.080 31.915 1.00 57.19 113 GLY A C 1
ATOM 853 O O . GLY A 1 113 ? -30.125 -18.739 30.738 1.00 57.19 113 GLY A O 1
ATOM 854 N N . ILE A 1 114 ? -29.502 -20.261 32.267 1.00 57.34 114 ILE A N 1
ATOM 855 C CA . ILE A 1 114 ? -28.871 -21.208 31.315 1.00 57.34 114 ILE A CA 1
ATOM 85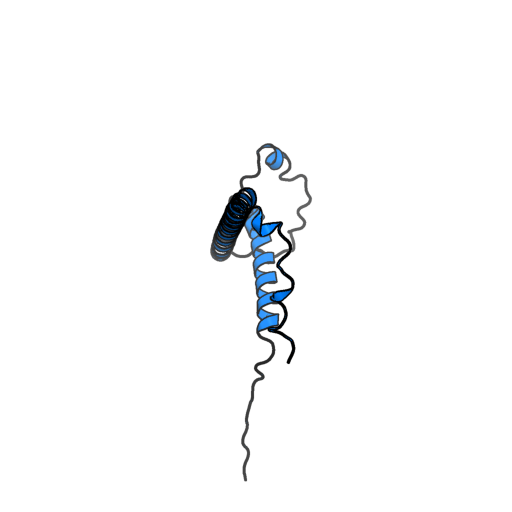6 C C . ILE A 1 114 ? -29.825 -22.345 30.873 1.00 57.34 114 ILE A C 1
ATOM 858 O O . ILE A 1 114 ? -29.418 -23.284 30.199 1.00 57.34 114 ILE A O 1
ATOM 862 N N . ASP A 1 115 ? -31.128 -22.245 31.138 1.00 56.84 115 ASP A N 1
ATOM 863 C CA . ASP A 1 115 ? -32.094 -23.287 30.738 1.00 56.84 115 ASP A CA 1
ATOM 864 C C . ASP A 1 115 ? -32.653 -23.142 29.304 1.00 56.84 115 ASP A C 1
ATOM 866 O O . ASP A 1 115 ? -33.509 -23.917 28.893 1.00 56.84 115 ASP A O 1
ATOM 870 N N . ILE A 1 116 ? -32.171 -22.190 28.494 1.00 59.09 116 ILE A N 1
ATOM 871 C CA . ILE A 1 116 ? -32.719 -21.933 27.140 1.00 59.09 116 ILE A CA 1
ATOM 872 C C . ILE A 1 116 ? -32.076 -22.805 26.036 1.00 59.09 116 ILE A C 1
ATOM 874 O O . ILE A 1 116 ? -32.589 -22.861 24.923 1.00 59.09 116 ILE A O 1
ATOM 878 N N . LEU A 1 117 ? -30.976 -23.520 26.310 1.00 50.62 117 LEU A N 1
ATOM 879 C CA . LEU A 1 117 ? -30.243 -24.308 25.296 1.00 50.62 117 LEU A CA 1
ATOM 880 C C . LEU A 1 117 ? -30.193 -25.817 25.574 1.00 50.62 117 LEU A C 1
ATOM 882 O O . LEU A 1 117 ? -29.308 -26.508 25.069 1.00 50.62 117 LEU A O 1
ATOM 886 N N . ARG A 1 118 ? -31.122 -26.342 26.374 1.00 53.78 118 ARG A N 1
ATOM 887 C CA . ARG A 1 118 ? -31.266 -27.786 26.571 1.00 53.78 118 ARG A CA 1
ATOM 888 C C . ARG A 1 118 ? -32.652 -28.228 26.100 1.00 53.78 118 ARG A C 1
ATOM 890 O O . ARG A 1 118 ? -33.567 -28.342 26.908 1.00 53.78 118 ARG A O 1
ATOM 897 N N . GLU A 1 119 ? -32.770 -28.461 24.796 1.00 46.84 119 GLU A N 1
ATOM 898 C CA . GLU A 1 119 ? -33.743 -29.400 24.220 1.00 46.84 119 GLU A CA 1
ATOM 899 C C . GLU A 1 119 ? -32.984 -30.635 23.725 1.00 46.84 119 GLU A C 1
ATOM 901 O O . GLU A 1 119 ? -31.948 -30.448 23.042 1.00 46.84 119 GLU A O 1
#

Secondary structure (DSSP, 8-state):
-------------HHHHHHHHHHHHHHHHHHHHHHHS-----HHHHTTTTTS--TTTTSPPPPHHHHHHHHHHHHHHHHHHHHHHHHHHHHHHHHHHHHHH-TTTTSPPPGGG-GGG--